Protein AF-A0A3N4ILR1-F1 (afdb_monomer)

Nearest PDB structures (foldseek):
  2ovr-assembly1_B  TM=8.176E-01  e=2.098E+00  Homo sapiens
  2ovp-assembly1_B  TM=7.946E-01  e=2.490E+00  Homo sapiens
  1fs2-assembly1_C  TM=5.961E-01  e=1.119E+00  Homo sapiens
  2ovq-assembly1_B  TM=4.621E-01  e=3.313E+00  Homo sapiens

Foldseek 3Di:
DDDDDDDDDDDDPPPPDPDCLLVDDLVVVLVVLLADALLVLQVVLVVDVSSQVSCLVVVVSNCNHHQFDPVPPVPPSHTRDPVRGLDDDDPVSVVVCCVPPCVVPPPLDDSVCVSPVPDDDDPVCVVVSNVVVVVVVPDPVVVPDDDDDD

Organism: NCBI:txid1160509

InterPro domains:
  IPR001810 F-box domain [PS50181] (18-65)
  IPR036047 F-box-like domain superfamily [SSF81383] (8-53)

Sequence (150 aa):
MDQQTTGTSTMPPQQLSRPHFLALPVEIRLEVYGHCSAFTLLQLSNTCRQTRTDLDEHRSVYQKSFGYDNQISIKTGRVLQLNDVMRLDTSVEYHLFMRMYTNGRILCCGFCHNIFTGGNRTSFWRQNLCRLCKLSMDNPSWKRRGTVGR

Solvent-accessible surface area (backbone atoms only — not comparable to full-atom values): 9604 Å² total; per-residue (Å²): 140,83,86,80,83,80,81,82,80,80,74,77,84,76,78,74,73,72,76,62,69,83,74,48,58,67,69,62,50,50,54,58,52,49,75,33,38,26,55,55,50,43,52,44,39,72,75,30,69,66,54,33,50,54,44,56,77,40,49,72,40,51,68,70,13,54,28,40,39,74,84,68,47,77,77,66,83,63,66,84,48,76,87,31,44,55,44,69,92,44,72,65,52,46,52,48,48,45,62,73,74,35,74,80,53,79,72,82,71,68,64,69,55,66,56,68,63,81,63,92,88,67,78,66,60,65,57,52,56,55,46,50,49,51,57,54,72,74,48,79,77,78,80,78,76,87,80,83,80,130

Structure (mmCIF, N/CA/C/O backbone):
data_AF-A0A3N4ILR1-F1
#
_entry.id   AF-A0A3N4ILR1-F1
#
loop_
_atom_site.group_PDB
_atom_site.id
_atom_site.type_symbol
_atom_site.label_atom_id
_atom_site.label_alt_id
_atom_site.label_comp_id
_atom_site.label_asym_id
_atom_site.label_entity_id
_atom_site.label_seq_id
_atom_site.pdbx_PDB_ins_code
_atom_site.Cartn_x
_atom_site.Cartn_y
_atom_site.Cartn_z
_atom_site.occupancy
_atom_site.B_iso_or_equiv
_atom_site.auth_seq_id
_atom_site.auth_comp_id
_atom_site.auth_asym_id
_atom_site.auth_atom_id
_atom_site.pdbx_PDB_model_num
ATOM 1 N N . MET A 1 1 ? -49.948 32.811 -27.341 1.00 50.50 1 MET A N 1
ATOM 2 C CA . MET A 1 1 ? -48.732 33.258 -26.617 1.00 50.50 1 MET A CA 1
ATOM 3 C C . MET A 1 1 ? -48.762 32.475 -25.328 1.00 50.50 1 MET A C 1
ATOM 5 O O . MET A 1 1 ? -49.329 32.929 -24.345 1.00 50.50 1 MET A O 1
ATOM 9 N N . ASP A 1 2 ? -48.262 31.251 -25.393 1.00 47.84 2 ASP A N 1
ATOM 10 C CA . ASP A 1 2 ? -48.477 30.242 -24.366 1.00 47.84 2 ASP A CA 1
ATOM 11 C C . ASP A 1 2 ? -47.137 29.992 -23.688 1.00 47.84 2 ASP A C 1
ATOM 13 O O . ASP A 1 2 ? -46.163 29.592 -24.324 1.00 47.84 2 ASP A O 1
ATOM 17 N N . GLN A 1 3 ? -47.071 30.348 -22.407 1.00 57.88 3 GLN A N 1
ATOM 18 C CA . GLN A 1 3 ? -45.881 30.214 -21.579 1.00 57.88 3 GLN A CA 1
ATOM 19 C C . GLN A 1 3 ? -45.879 28.824 -20.946 1.00 57.88 3 GLN A C 1
ATOM 21 O O . GLN A 1 3 ? -46.786 28.472 -20.194 1.00 57.88 3 GLN A O 1
ATOM 26 N N . GLN A 1 4 ? -44.850 28.039 -21.257 1.00 54.16 4 GLN A N 1
ATOM 27 C CA . GLN A 1 4 ? -44.632 26.709 -20.703 1.00 54.16 4 GLN A CA 1
ATOM 28 C C . GLN A 1 4 ? -43.656 26.810 -19.525 1.00 54.16 4 GLN A C 1
ATOM 30 O O . GLN A 1 4 ? -42.485 27.149 -19.686 1.00 54.16 4 GLN A O 1
ATOM 35 N N . THR A 1 5 ? -44.164 26.542 -18.325 1.00 60.44 5 THR A N 1
ATOM 36 C CA . THR A 1 5 ? -43.428 26.504 -17.060 1.00 60.44 5 THR A CA 1
ATOM 37 C C . THR A 1 5 ? -42.660 25.187 -16.937 1.00 60.44 5 THR A C 1
ATOM 39 O O . THR A 1 5 ? -43.232 24.126 -16.698 1.00 60.44 5 THR A O 1
ATOM 42 N N . THR A 1 6 ? -41.338 25.246 -17.085 1.00 66.75 6 THR A N 1
ATOM 43 C CA . THR A 1 6 ? -40.425 24.136 -16.786 1.00 66.75 6 THR A CA 1
ATOM 44 C C . THR A 1 6 ? -40.237 24.011 -15.274 1.00 66.75 6 THR A C 1
ATOM 46 O O . THR A 1 6 ? -39.554 24.828 -14.656 1.00 66.75 6 THR A O 1
ATOM 49 N N . GLY A 1 7 ? -40.862 22.999 -14.670 1.00 64.12 7 GLY A N 1
ATOM 50 C CA . GLY A 1 7 ? -40.700 22.660 -13.258 1.00 64.12 7 GLY A CA 1
ATOM 51 C C . GLY A 1 7 ? -39.353 21.991 -12.989 1.00 64.12 7 GLY A C 1
ATOM 52 O O . GLY A 1 7 ? -39.156 20.818 -13.300 1.00 64.12 7 GLY A O 1
ATOM 53 N N . THR A 1 8 ? -38.426 22.733 -12.391 1.00 67.00 8 THR A N 1
ATOM 54 C CA . THR A 1 8 ? -37.144 22.222 -11.897 1.00 67.00 8 THR A CA 1
ATOM 55 C C . THR A 1 8 ? -37.395 21.384 -10.640 1.00 67.00 8 THR A C 1
ATOM 57 O O . THR A 1 8 ? -37.617 21.917 -9.555 1.00 67.00 8 THR A O 1
ATOM 60 N N . SER A 1 9 ? -37.418 20.059 -10.790 1.00 74.12 9 SER A N 1
ATOM 61 C CA . SER A 1 9 ? -37.555 19.119 -9.673 1.00 74.12 9 SER A CA 1
ATOM 62 C C . SER A 1 9 ? -36.236 19.037 -8.896 1.00 74.12 9 SER A C 1
ATOM 64 O O . SER A 1 9 ? -35.271 18.408 -9.327 1.00 74.12 9 SER A O 1
ATOM 66 N N . THR A 1 10 ? -36.186 19.720 -7.754 1.00 77.25 10 THR A N 1
ATOM 67 C CA . THR A 1 10 ? -35.085 19.666 -6.787 1.00 77.25 10 THR A CA 1
ATOM 68 C C . THR A 1 10 ? -35.143 18.336 -6.037 1.00 77.25 10 THR A C 1
ATOM 70 O O . THR A 1 10 ? -35.927 18.182 -5.101 1.00 77.25 10 THR A O 1
ATOM 73 N N . MET A 1 11 ? -34.327 17.356 -6.437 1.00 78.56 11 MET A N 1
ATOM 74 C CA . MET A 1 11 ? -34.153 16.143 -5.635 1.00 78.56 11 MET A CA 1
ATOM 75 C C . MET A 1 11 ? -33.417 16.467 -4.324 1.00 78.56 11 MET A C 1
ATOM 77 O O . MET A 1 11 ? -32.422 17.199 -4.349 1.00 78.56 11 MET A O 1
ATOM 81 N N . PRO A 1 12 ? -33.863 15.916 -3.180 1.00 76.81 12 PRO A N 1
ATOM 82 C CA . PRO A 1 12 ? -33.158 16.067 -1.917 1.00 76.81 12 PRO A CA 1
ATOM 83 C C . PRO A 1 12 ? -31.778 15.393 -2.001 1.00 76.81 12 PRO A C 1
ATOM 85 O O . PRO A 1 12 ? -31.646 14.345 -2.641 1.00 76.81 12 PRO A O 1
ATOM 88 N N . PRO A 1 13 ? -30.743 15.963 -1.358 1.00 74.88 13 PRO A N 1
ATOM 89 C CA . PRO A 1 13 ? -29.408 15.383 -1.341 1.00 74.88 13 PRO A CA 1
ATOM 90 C C . PRO A 1 13 ? -29.475 13.999 -0.694 1.00 74.88 13 PRO A C 1
ATOM 92 O O . PRO A 1 13 ? -29.686 13.868 0.512 1.00 74.88 13 PRO A O 1
ATOM 95 N N . GLN A 1 14 ? -29.323 12.954 -1.508 1.00 72.44 14 GLN A N 1
ATOM 96 C CA . GLN A 1 14 ? -29.232 11.591 -1.009 1.00 72.44 14 GLN A CA 1
ATOM 97 C C . GLN A 1 14 ? -27.986 11.495 -0.131 1.00 72.44 14 GLN A C 1
ATOM 99 O O . GLN A 1 14 ? -26.857 11.665 -0.596 1.00 72.44 14 GLN A O 1
ATOM 104 N N . GLN A 1 15 ? -28.202 11.264 1.163 1.00 70.75 15 GLN A N 1
ATOM 105 C CA . GLN A 1 15 ? -27.138 10.972 2.107 1.00 70.75 15 GLN A CA 1
ATOM 106 C C . GLN A 1 15 ? -26.532 9.628 1.712 1.00 70.75 15 GLN A C 1
ATOM 108 O O . GLN A 1 15 ? -27.045 8.573 2.076 1.00 70.75 15 GLN A O 1
ATOM 113 N N . LEU A 1 16 ? -25.460 9.677 0.921 1.00 65.38 16 LEU A N 1
ATOM 114 C CA . LEU A 1 16 ? -24.639 8.518 0.600 1.00 65.38 16 LEU A CA 1
ATOM 115 C C . LEU A 1 16 ? -24.174 7.909 1.922 1.00 65.38 16 LEU A C 1
ATOM 117 O O . LEU A 1 16 ? -23.326 8.477 2.619 1.00 65.38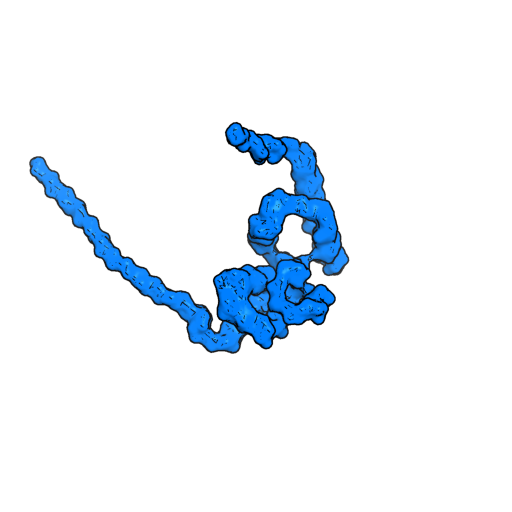 16 LEU A O 1
ATOM 121 N N . SER A 1 17 ? -24.798 6.788 2.289 1.00 75.81 17 SER A N 1
ATOM 122 C CA . SER A 1 17 ? -24.457 5.999 3.463 1.00 75.81 17 SER A CA 1
ATOM 123 C C . SER A 1 17 ? -22.949 5.802 3.456 1.00 75.81 17 SER A C 1
ATOM 125 O O . SER A 1 17 ? -22.384 5.316 2.474 1.00 75.81 17 SER A O 1
ATOM 127 N N . ARG A 1 18 ? -22.281 6.288 4.509 1.00 67.19 18 ARG A N 1
ATOM 128 C CA . ARG A 1 18 ? -20.820 6.265 4.584 1.00 67.19 18 ARG A CA 1
ATOM 129 C C . ARG A 1 18 ? -20.317 4.847 4.301 1.00 67.19 18 ARG A C 1
ATOM 131 O O . ARG A 1 18 ? -20.956 3.884 4.725 1.00 67.19 18 ARG A O 1
ATOM 138 N N . PRO A 1 19 ? -19.193 4.718 3.585 1.00 67.94 19 PRO A N 1
ATOM 139 C CA . PRO A 1 19 ? -18.737 3.442 3.064 1.00 67.94 19 PRO A CA 1
ATOM 140 C C . PRO A 1 19 ? -18.573 2.420 4.191 1.00 67.94 19 PRO A C 1
ATOM 142 O O . PRO A 1 19 ? -17.782 2.596 5.117 1.00 67.94 19 PRO A O 1
ATOM 145 N N . HIS A 1 20 ? -19.336 1.338 4.067 1.00 85.31 20 HIS A N 1
ATOM 146 C CA . HIS A 1 20 ? -19.496 0.263 5.046 1.00 85.31 20 HIS A CA 1
ATOM 147 C C . HIS A 1 20 ? -18.231 -0.597 5.231 1.00 85.31 20 HIS A C 1
ATOM 149 O O . HIS A 1 20 ? -18.194 -1.474 6.086 1.00 85.31 20 HIS A O 1
ATOM 155 N N . PHE A 1 21 ? -17.180 -0.354 4.440 1.00 91.31 21 PHE A N 1
ATOM 156 C CA . PHE A 1 21 ? -15.966 -1.170 4.446 1.00 91.31 21 PHE A CA 1
ATOM 157 C C . PHE A 1 21 ? -15.228 -1.119 5.790 1.00 91.31 21 PHE A C 1
ATOM 159 O O . PHE A 1 21 ? -14.814 -2.149 6.308 1.00 91.31 21 PHE A O 1
ATOM 166 N N . LEU A 1 22 ? -15.118 0.065 6.401 1.00 91.81 22 LEU A N 1
ATOM 167 C CA . LEU A 1 22 ? -14.477 0.206 7.715 1.00 91.81 22 LEU A CA 1
ATOM 168 C C . LEU A 1 22 ? -15.363 -0.290 8.869 1.00 91.81 22 LEU A C 1
ATOM 170 O O . LEU A 1 22 ? -14.866 -0.460 9.977 1.00 91.81 22 LEU A O 1
ATOM 174 N N . ALA A 1 23 ? -16.653 -0.534 8.616 1.00 93.69 23 ALA A N 1
ATOM 175 C CA . ALA A 1 23 ? -17.565 -1.149 9.578 1.00 93.69 23 ALA A CA 1
ATOM 176 C C . ALA A 1 23 ? -17.502 -2.687 9.549 1.00 93.69 23 ALA A C 1
ATOM 178 O O . ALA A 1 23 ? -18.097 -3.337 10.405 1.00 93.69 23 ALA A O 1
ATOM 179 N N . LEU A 1 24 ? -16.787 -3.276 8.581 1.00 95.50 24 LEU A N 1
ATOM 180 C CA . LEU A 1 24 ? -16.550 -4.715 8.553 1.00 95.50 24 LEU A CA 1
ATOM 181 C C . LEU A 1 24 ? -15.642 -5.134 9.721 1.00 95.50 24 LEU A C 1
ATOM 183 O O . LEU A 1 24 ? -14.739 -4.367 10.082 1.00 95.50 24 LEU A O 1
ATOM 187 N N . PRO A 1 25 ? -15.831 -6.350 10.268 1.00 96.62 25 PRO A N 1
ATOM 188 C CA . PRO A 1 25 ? -14.893 -6.956 11.209 1.00 96.62 25 PRO A CA 1
ATOM 189 C C . PRO A 1 25 ? -13.463 -6.960 10.665 1.00 96.62 25 PRO A C 1
ATOM 191 O O . PRO A 1 25 ? -13.247 -7.048 9.451 1.00 96.62 25 PRO A O 1
ATOM 194 N N . VAL A 1 26 ? -12.485 -6.848 11.565 1.00 97.56 26 VAL A N 1
ATOM 195 C CA . VAL A 1 26 ? -11.072 -6.694 11.195 1.00 97.56 26 VAL A CA 1
ATOM 196 C C . VAL A 1 26 ? -10.577 -7.877 10.366 1.00 97.56 26 VAL A C 1
ATOM 198 O O . VAL A 1 26 ? -9.871 -7.668 9.388 1.00 97.56 26 VAL A O 1
ATOM 201 N N . GLU A 1 27 ? -11.033 -9.093 10.656 1.00 97.94 27 GLU A N 1
ATOM 202 C CA . GLU A 1 27 ? -10.653 -10.325 9.962 1.00 97.94 27 GLU A CA 1
ATOM 203 C C . GLU A 1 27 ? -10.977 -10.244 8.466 1.00 97.94 27 GLU A C 1
ATOM 205 O O . GLU A 1 27 ? -10.139 -10.555 7.622 1.00 97.94 27 GLU A O 1
ATOM 210 N N . ILE A 1 28 ? -12.168 -9.738 8.131 1.00 97.94 28 ILE A N 1
ATOM 211 C CA . ILE A 1 28 ? -12.601 -9.563 6.740 1.00 97.94 28 ILE A CA 1
ATOM 212 C C . ILE A 1 28 ? -11.784 -8.465 6.055 1.00 97.94 28 ILE A C 1
ATOM 214 O O . ILE A 1 28 ? -11.431 -8.595 4.883 1.00 97.94 28 ILE A O 1
ATOM 218 N N . ARG A 1 29 ? -11.443 -7.387 6.776 1.00 97.62 29 ARG A N 1
ATOM 219 C CA . ARG A 1 29 ? -10.579 -6.331 6.225 1.00 97.62 29 ARG A CA 1
ATOM 220 C C . ARG A 1 29 ? -9.175 -6.858 5.929 1.00 97.62 29 ARG A C 1
ATOM 222 O O . ARG A 1 29 ? -8.645 -6.571 4.858 1.00 97.62 29 ARG A O 1
ATOM 229 N N . LEU A 1 30 ? -8.597 -7.641 6.840 1.00 97.88 30 LEU A N 1
ATOM 230 C CA . LEU A 1 30 ? -7.271 -8.241 6.675 1.00 97.88 30 LEU A CA 1
ATOM 231 C C . LEU A 1 30 ? -7.230 -9.232 5.506 1.00 97.88 30 LEU A C 1
ATOM 233 O O . LEU A 1 30 ? -6.249 -9.228 4.765 1.00 97.88 30 LEU A O 1
ATOM 237 N N . GLU A 1 31 ? -8.293 -10.013 5.291 1.00 98.00 31 GLU A N 1
ATOM 238 C CA . GLU A 1 31 ? -8.404 -10.905 4.127 1.00 98.00 31 GLU A CA 1
ATOM 239 C C . GLU A 1 31 ? -8.370 -10.107 2.813 1.00 98.00 31 GLU A C 1
ATOM 241 O O . GLU A 1 31 ? -7.588 -10.404 1.910 1.00 98.00 31 GLU A O 1
ATOM 246 N N . VAL A 1 32 ? -9.133 -9.009 2.728 1.00 97.88 32 VAL A N 1
ATOM 247 C CA . VAL A 1 32 ? -9.111 -8.111 1.558 1.00 97.88 32 VAL A CA 1
ATOM 248 C C . VAL A 1 32 ? -7.728 -7.484 1.355 1.00 97.88 32 VAL A C 1
ATOM 250 O O . VAL A 1 32 ? -7.240 -7.403 0.224 1.00 97.88 32 VAL A O 1
ATOM 253 N N . TYR A 1 33 ? -7.063 -7.066 2.434 1.00 97.81 33 TYR A N 1
ATOM 254 C CA . TYR A 1 33 ? -5.693 -6.555 2.367 1.00 97.81 33 TYR A CA 1
ATOM 255 C C . TYR A 1 33 ? -4.697 -7.624 1.890 1.00 97.81 33 TYR A C 1
ATOM 257 O O . TYR A 1 33 ? -3.756 -7.284 1.174 1.00 97.81 33 TYR A O 1
ATOM 265 N N . GLY A 1 34 ? -4.920 -8.902 2.211 1.00 97.62 34 GLY A N 1
ATOM 266 C CA . GLY A 1 34 ? -4.106 -10.027 1.740 1.00 97.62 34 GLY A CA 1
ATOM 267 C C . GLY A 1 34 ? -4.109 -10.208 0.218 1.00 97.62 34 GLY A C 1
ATOM 268 O O . GLY A 1 34 ? -3.153 -10.748 -0.338 1.00 97.62 34 GLY A O 1
ATOM 269 N N . HIS A 1 35 ? -5.135 -9.699 -0.468 1.00 97.69 35 HIS A N 1
ATOM 270 C CA . HIS A 1 35 ? -5.229 -9.704 -1.931 1.00 97.69 35 HIS A CA 1
ATOM 271 C C . HIS A 1 35 ? -4.647 -8.453 -2.601 1.00 97.69 35 HIS A C 1
ATOM 273 O O . HIS A 1 35 ? -4.622 -8.365 -3.829 1.00 97.69 35 HIS A O 1
ATOM 279 N N . CYS A 1 36 ? -4.185 -7.475 -1.823 1.00 97.62 36 CYS A N 1
ATOM 280 C CA . CYS A 1 36 ? -3.620 -6.237 -2.343 1.00 97.62 36 CYS A CA 1
ATOM 281 C C . CYS A 1 36 ? -2.093 -6.335 -2.485 1.00 97.62 36 CYS A C 1
ATOM 283 O O . CYS A 1 36 ? -1.418 -7.022 -1.720 1.00 97.62 36 CYS A O 1
ATOM 285 N N . SER A 1 37 ? -1.521 -5.604 -3.445 1.00 97.44 37 SER A N 1
ATOM 286 C CA . SER A 1 37 ? -0.067 -5.431 -3.546 1.00 97.44 37 SER A CA 1
ATOM 287 C C . SER A 1 37 ? 0.467 -4.575 -2.392 1.00 97.44 37 SER A C 1
ATOM 289 O O . SER A 1 37 ? -0.256 -3.748 -1.824 1.00 97.44 37 SER A O 1
ATOM 291 N N . ALA A 1 38 ? 1.764 -4.689 -2.095 1.00 97.06 38 ALA A N 1
ATOM 292 C CA . ALA A 1 38 ? 2.432 -3.835 -1.113 1.00 97.06 38 ALA A CA 1
ATOM 293 C C . ALA A 1 38 ? 2.259 -2.345 -1.454 1.00 97.06 38 ALA A C 1
ATOM 295 O O . ALA A 1 38 ? 2.033 -1.510 -0.581 1.00 97.06 38 ALA A O 1
ATOM 296 N N . PHE A 1 39 ? 2.303 -2.000 -2.744 1.00 96.94 39 PHE A N 1
ATOM 297 C CA . PHE A 1 39 ? 2.089 -0.629 -3.192 1.00 96.94 39 PHE A CA 1
ATOM 298 C C . PHE A 1 39 ? 0.669 -0.133 -2.908 1.00 96.94 39 PHE A C 1
ATOM 300 O O . PHE A 1 39 ? 0.489 0.982 -2.414 1.00 96.94 39 PHE A O 1
ATOM 307 N N . THR A 1 40 ? -0.339 -0.962 -3.178 1.00 97.19 40 THR A N 1
ATOM 308 C CA . THR A 1 40 ? -1.738 -0.628 -2.894 1.00 97.19 40 THR A CA 1
ATOM 309 C C . THR A 1 40 ? -1.964 -0.467 -1.391 1.00 97.19 40 THR A C 1
ATOM 311 O O . THR A 1 40 ? -2.558 0.524 -0.964 1.00 97.19 40 THR A O 1
ATOM 314 N N . LEU A 1 41 ? -1.418 -1.368 -0.571 1.00 97.38 41 LEU A N 1
ATOM 315 C CA . LEU A 1 41 ? -1.486 -1.263 0.890 1.00 97.38 41 LEU A CA 1
ATOM 316 C C . LEU A 1 41 ? -0.809 0.012 1.412 1.00 97.38 41 LEU A C 1
ATOM 318 O O . LEU A 1 41 ? -1.330 0.654 2.325 1.00 97.38 41 LEU A O 1
ATOM 322 N N . LEU A 1 42 ? 0.296 0.434 0.792 1.00 96.50 42 LEU A N 1
ATOM 323 C CA . LEU A 1 42 ? 0.947 1.707 1.100 1.00 96.50 42 LEU A CA 1
ATOM 324 C C . LEU A 1 42 ? 0.052 2.910 0.761 1.00 96.50 42 LEU A C 1
ATOM 326 O O . LEU A 1 42 ? 0.013 3.880 1.518 1.00 96.50 42 LEU A O 1
ATOM 330 N N . GLN A 1 43 ? -0.681 2.882 -0.355 1.00 95.94 43 GLN A N 1
ATOM 331 C CA . GLN A 1 43 ? -1.651 3.944 -0.655 1.00 95.94 43 GLN A CA 1
ATOM 332 C C . GLN A 1 43 ? -2.777 3.969 0.382 1.00 95.94 43 GLN A C 1
ATOM 334 O O . GLN A 1 43 ? -3.091 5.022 0.941 1.00 95.94 43 GLN A O 1
ATOM 339 N N . LEU A 1 44 ? -3.353 2.806 0.696 1.00 95.81 44 LEU A N 1
ATOM 340 C CA . LEU A 1 44 ? -4.447 2.698 1.659 1.00 95.81 44 LEU A CA 1
ATOM 341 C C . LEU A 1 44 ? -4.030 3.183 3.057 1.00 95.81 44 LEU A C 1
ATOM 343 O O . LEU A 1 44 ? -4.755 3.971 3.668 1.00 95.81 44 LEU A O 1
ATOM 347 N N . SER A 1 45 ? -2.829 2.830 3.526 1.00 96.62 45 SER A N 1
ATOM 348 C CA . SER A 1 45 ? -2.304 3.275 4.829 1.00 96.62 45 SER A CA 1
ATOM 349 C C . SER A 1 45 ? -2.034 4.787 4.900 1.00 96.62 45 SER A C 1
ATOM 351 O O . SER A 1 45 ? -2.019 5.380 5.987 1.00 96.62 45 SER A O 1
ATOM 353 N N . ASN A 1 46 ? -1.832 5.439 3.752 1.00 94.75 46 ASN A N 1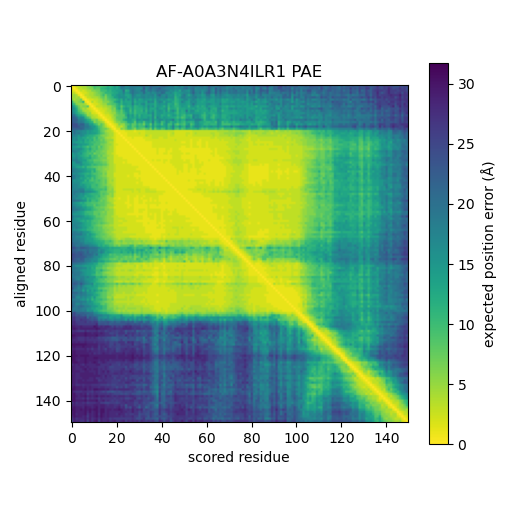
ATOM 354 C CA . ASN A 1 46 ? -1.692 6.891 3.657 1.00 94.75 46 ASN A CA 1
ATOM 355 C C . ASN A 1 46 ? -3.039 7.621 3.633 1.00 94.75 46 ASN A C 1
ATOM 357 O O . ASN A 1 46 ? -3.113 8.757 4.096 1.00 94.75 46 ASN A O 1
ATOM 361 N N . THR A 1 47 ? -4.101 6.975 3.150 1.00 94.38 47 THR A N 1
ATOM 362 C CA . THR A 1 47 ? -5.439 7.586 3.062 1.00 94.38 47 THR A CA 1
ATOM 363 C C . THR A 1 47 ? -6.290 7.373 4.314 1.00 94.38 47 THR A C 1
ATOM 365 O O . THR A 1 47 ? -7.082 8.248 4.664 1.00 94.38 47 THR A O 1
ATOM 368 N N . CYS A 1 48 ? -6.125 6.248 5.020 1.00 94.38 48 CYS A N 1
ATOM 369 C CA . CYS A 1 48 ? -6.969 5.879 6.154 1.00 94.38 48 CYS A CA 1
ATOM 370 C C . CYS A 1 48 ? -6.153 5.507 7.401 1.00 94.38 48 CYS A C 1
ATOM 372 O O . CYS A 1 48 ? -5.315 4.605 7.375 1.00 94.38 48 CYS A O 1
ATOM 374 N N . ARG A 1 49 ? -6.452 6.163 8.534 1.00 95.56 49 ARG A N 1
ATOM 375 C CA . ARG A 1 49 ? -5.827 5.848 9.832 1.00 95.56 49 ARG A CA 1
ATOM 376 C C . ARG A 1 49 ? -6.188 4.447 10.326 1.00 95.56 49 ARG A C 1
ATOM 378 O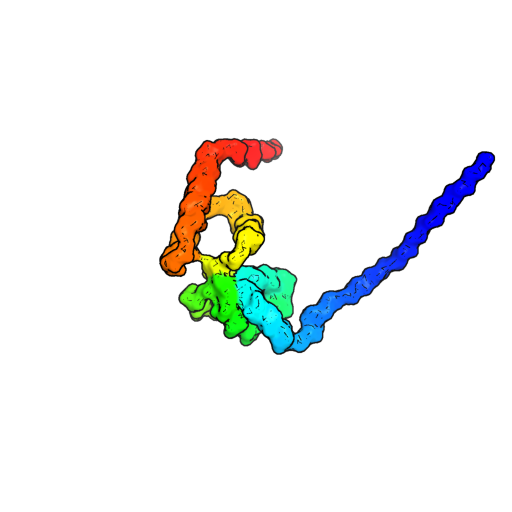 O . ARG A 1 49 ? -5.304 3.771 10.826 1.00 95.56 49 ARG A O 1
ATOM 385 N N . GLN A 1 50 ? -7.436 4.006 10.139 1.00 96.38 50 GLN A N 1
ATOM 386 C CA . GLN A 1 50 ? -7.863 2.665 10.551 1.00 96.38 50 GLN A CA 1
ATOM 387 C C . GLN A 1 50 ? -7.068 1.589 9.808 1.00 96.38 50 GLN A C 1
ATOM 389 O O . GLN A 1 50 ? -6.491 0.719 10.442 1.00 96.38 50 GLN A O 1
ATOM 394 N N . THR A 1 51 ? -6.951 1.696 8.480 1.00 96.25 51 THR A N 1
ATOM 395 C CA . THR A 1 51 ? -6.128 0.768 7.691 1.00 96.25 51 THR A CA 1
ATOM 396 C C . THR A 1 51 ? -4.665 0.795 8.121 1.00 96.25 51 THR A C 1
ATOM 398 O O . THR A 1 51 ? -4.022 -0.247 8.172 1.00 96.25 51 THR A O 1
ATOM 401 N N . ARG A 1 52 ? -4.127 1.972 8.464 1.00 96.88 52 ARG A N 1
ATOM 402 C CA . ARG A 1 52 ? -2.766 2.076 8.998 1.00 96.88 52 ARG A CA 1
ATOM 403 C C . ARG A 1 52 ? -2.600 1.296 10.304 1.00 96.88 52 ARG A C 1
ATOM 405 O O . ARG A 1 52 ? -1.616 0.578 10.424 1.00 96.88 52 ARG A O 1
ATOM 412 N N . THR A 1 53 ? -3.534 1.442 11.243 1.00 97.06 53 THR A N 1
ATOM 413 C CA . THR A 1 53 ? -3.535 0.699 12.511 1.00 97.06 53 THR A CA 1
ATOM 414 C C . THR A 1 53 ? -3.667 -0.801 12.266 1.00 97.06 53 THR A C 1
ATOM 416 O O . THR A 1 53 ? -2.825 -1.555 12.739 1.00 97.06 53 THR A O 1
ATOM 419 N N . ASP A 1 54 ? -4.636 -1.217 11.443 1.00 97.25 54 ASP A N 1
ATOM 420 C CA . ASP A 1 54 ? -4.850 -2.627 11.099 1.00 97.25 54 ASP A CA 1
ATOM 421 C C . ASP A 1 54 ? -3.559 -3.266 10.540 1.00 97.25 54 ASP A C 1
ATOM 423 O O . ASP A 1 54 ? -3.182 -4.364 10.949 1.00 97.25 54 ASP A O 1
ATOM 427 N N . LEU A 1 55 ? -2.860 -2.572 9.629 1.00 96.56 55 LEU A N 1
ATOM 428 C CA . LEU A 1 55 ? -1.612 -3.054 9.028 1.00 96.56 55 LEU A CA 1
ATOM 429 C C . LEU A 1 55 ? -0.439 -3.060 10.015 1.00 96.56 55 LEU A C 1
ATOM 431 O O . LEU A 1 55 ? 0.378 -3.976 9.958 1.00 96.56 55 LEU A O 1
ATOM 435 N N . ASP A 1 56 ? -0.331 -2.066 10.898 1.00 95.75 56 ASP A N 1
ATOM 436 C CA . ASP A 1 56 ? 0.741 -2.030 11.902 1.00 95.75 56 ASP A CA 1
ATOM 437 C C . ASP A 1 56 ? 0.611 -3.174 12.916 1.00 95.75 56 ASP A C 1
ATOM 439 O O . ASP A 1 56 ? 1.615 -3.799 13.264 1.00 95.75 56 ASP A O 1
ATOM 443 N N . GLU A 1 57 ? -0.623 -3.491 13.318 1.00 96.62 57 GLU A N 1
ATOM 444 C CA . GLU A 1 57 ? -0.944 -4.616 14.203 1.00 96.62 57 GLU A CA 1
ATOM 445 C C . GLU A 1 57 ? -0.765 -5.977 13.502 1.00 96.62 57 GLU A C 1
ATOM 447 O O . GLU A 1 57 ? -0.315 -6.940 14.123 1.00 96.62 57 GLU A O 1
ATOM 452 N N . HIS A 1 58 ? -1.040 -6.059 12.193 1.00 96.69 58 HIS A N 1
ATOM 453 C CA . HIS A 1 58 ? -1.040 -7.312 11.423 1.00 96.69 58 HIS A CA 1
ATOM 454 C C . HIS A 1 58 ? -0.005 -7.311 10.293 1.00 96.69 58 HIS A C 1
ATOM 456 O O . HIS A 1 58 ? -0.314 -7.524 9.116 1.00 96.69 58 HIS A O 1
ATOM 462 N N . ARG A 1 59 ? 1.270 -7.127 10.651 1.00 95.31 59 ARG A N 1
ATOM 463 C CA . ARG A 1 59 ? 2.371 -7.005 9.673 1.00 95.31 59 ARG A CA 1
ATOM 464 C C . ARG A 1 59 ? 2.520 -8.190 8.726 1.00 95.31 59 ARG A C 1
ATOM 466 O O . ARG A 1 59 ? 2.953 -8.024 7.587 1.00 95.31 59 ARG A O 1
ATOM 473 N N . SER A 1 60 ? 2.130 -9.379 9.176 1.00 95.56 60 SER A N 1
ATOM 474 C CA . SER A 1 60 ? 2.179 -10.611 8.385 1.00 95.56 60 SER A CA 1
ATOM 475 C C . SER A 1 60 ? 1.365 -10.531 7.088 1.00 95.56 60 SER A C 1
ATOM 477 O O . SER A 1 60 ? 1.683 -11.250 6.140 1.00 95.56 60 SER A O 1
ATOM 479 N N . VAL A 1 61 ? 0.357 -9.651 7.024 1.00 96.88 61 VAL A N 1
ATOM 480 C CA . VAL A 1 61 ? -0.479 -9.436 5.836 1.00 96.88 61 VAL A CA 1
ATOM 481 C C . VAL A 1 61 ? 0.334 -8.796 4.716 1.00 96.88 61 VAL A C 1
ATOM 483 O O . VAL A 1 61 ? 0.470 -9.374 3.639 1.00 96.88 61 VAL A O 1
ATOM 486 N N . TYR A 1 62 ? 0.949 -7.638 4.970 1.00 95.75 62 TYR A N 1
ATOM 487 C CA . TYR A 1 62 ? 1.718 -6.956 3.929 1.00 95.75 62 TYR A CA 1
ATOM 488 C C . TYR A 1 62 ? 3.088 -7.603 3.687 1.00 95.75 62 TYR A C 1
ATOM 490 O O . TYR A 1 62 ? 3.603 -7.515 2.576 1.00 95.75 62 TYR A O 1
ATOM 498 N N . GLN A 1 63 ? 3.654 -8.327 4.659 1.00 95.19 63 GLN A N 1
ATOM 499 C CA . GLN A 1 63 ? 4.903 -9.081 4.466 1.00 95.19 63 GLN A CA 1
ATOM 500 C C . GLN A 1 63 ? 4.797 -10.187 3.406 1.00 95.19 63 GLN A C 1
ATOM 502 O O . GLN A 1 63 ? 5.793 -10.557 2.783 1.00 95.19 63 GLN A O 1
ATOM 507 N N . LYS A 1 64 ? 3.587 -10.718 3.200 1.00 96.00 64 LYS A N 1
ATOM 508 C CA . LYS A 1 64 ? 3.284 -11.723 2.171 1.00 96.00 64 LYS A CA 1
ATOM 509 C C . LYS A 1 64 ? 2.769 -11.106 0.868 1.00 96.00 64 LYS A C 1
ATOM 511 O O . LYS A 1 64 ? 2.621 -11.823 -0.118 1.00 96.00 64 LYS A O 1
ATOM 516 N N . SER A 1 65 ? 2.484 -9.803 0.864 1.00 96.62 65 SER A N 1
ATOM 517 C CA . SER A 1 65 ? 1.919 -9.114 -0.294 1.00 96.62 65 SER A CA 1
ATOM 518 C C . SER A 1 65 ? 2.928 -8.986 -1.437 1.00 96.62 65 SER A C 1
ATOM 520 O O . SER A 1 65 ? 4.146 -8.925 -1.236 1.00 96.62 65 SER A O 1
ATOM 522 N N . PHE A 1 66 ? 2.420 -8.933 -2.668 1.00 96.31 66 PHE A N 1
ATOM 523 C CA . PHE A 1 66 ? 3.269 -8.796 -3.844 1.00 96.31 66 PHE A CA 1
ATOM 524 C C . PHE A 1 66 ? 4.051 -7.477 -3.812 1.00 96.31 66 PHE A C 1
ATOM 526 O O . PHE A 1 66 ? 3.483 -6.399 -3.634 1.00 96.31 66 PHE A O 1
ATOM 533 N N . GLY A 1 67 ? 5.361 -7.573 -4.039 1.00 94.06 67 GLY A N 1
ATOM 534 C CA . GLY A 1 67 ? 6.255 -6.425 -4.151 1.00 94.06 67 GLY A CA 1
ATOM 535 C C . GLY A 1 67 ? 6.807 -5.885 -2.838 1.00 94.06 67 GLY A C 1
ATOM 536 O O . GLY A 1 67 ? 7.549 -4.907 -2.890 1.00 94.06 67 GLY A O 1
ATOM 537 N N . TYR A 1 68 ? 6.517 -6.524 -1.705 1.00 94.81 68 TYR A N 1
ATOM 538 C CA . TYR A 1 68 ? 7.158 -6.216 -0.430 1.00 94.81 68 TYR A CA 1
ATOM 539 C C . TYR A 1 68 ? 8.580 -6.799 -0.338 1.00 94.81 68 TYR A C 1
ATOM 541 O O . TYR A 1 68 ? 8.813 -7.936 -0.760 1.00 94.81 68 TYR A O 1
ATOM 549 N N . ASP A 1 69 ? 9.520 -6.042 0.237 1.00 89.88 69 ASP A N 1
ATOM 550 C CA . ASP A 1 69 ? 10.883 -6.507 0.521 1.00 89.88 69 ASP A CA 1
ATOM 551 C C . ASP A 1 69 ? 11.129 -6.789 2.009 1.00 89.88 69 ASP A C 1
ATOM 553 O O . ASP A 1 69 ? 11.313 -5.891 2.837 1.00 89.88 69 ASP A O 1
ATOM 557 N N . ASN A 1 70 ? 11.228 -8.079 2.332 1.00 86.56 70 ASN A N 1
ATOM 558 C CA . ASN A 1 70 ? 11.545 -8.552 3.676 1.00 86.56 70 ASN A CA 1
ATOM 559 C C . ASN A 1 70 ? 12.958 -8.154 4.144 1.00 86.56 70 ASN A C 1
ATOM 561 O O . ASN A 1 70 ? 13.192 -8.087 5.349 1.00 86.56 70 ASN A O 1
ATOM 565 N N . GLN A 1 71 ? 13.915 -7.893 3.246 1.00 83.00 71 GLN A N 1
ATOM 566 C CA . GLN A 1 71 ? 15.307 -7.643 3.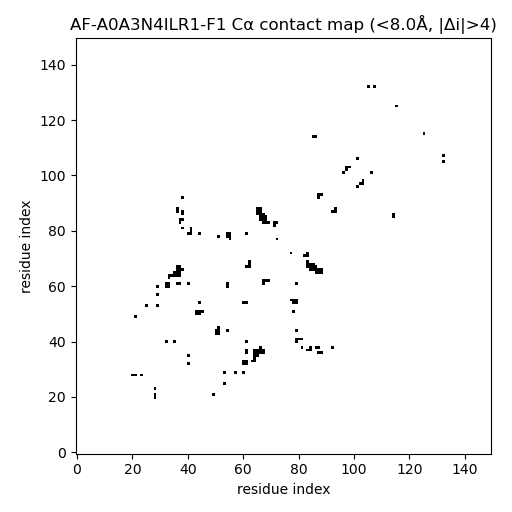645 1.00 83.00 71 GLN A CA 1
ATOM 567 C C . GLN A 1 71 ? 15.515 -6.243 4.233 1.00 83.00 71 GLN A C 1
ATOM 569 O O . GLN A 1 71 ? 16.309 -6.065 5.163 1.00 83.00 71 GLN A O 1
ATOM 574 N N . ILE A 1 72 ? 14.798 -5.247 3.711 1.00 78.50 72 ILE A N 1
ATOM 575 C CA . ILE A 1 72 ? 14.905 -3.853 4.160 1.00 78.50 72 ILE A CA 1
ATOM 576 C C . ILE A 1 72 ? 14.116 -3.639 5.458 1.00 78.50 72 ILE A C 1
ATOM 578 O O . ILE A 1 72 ? 14.582 -2.950 6.372 1.00 78.50 72 ILE A O 1
ATOM 582 N N . SER A 1 73 ? 12.946 -4.266 5.566 1.00 74.62 73 SER A N 1
ATOM 583 C CA . SER A 1 73 ? 11.946 -3.886 6.563 1.00 74.62 73 SER A CA 1
ATOM 584 C C . SER A 1 73 ? 12.218 -4.381 7.991 1.00 74.62 73 SER A C 1
ATOM 586 O O . SER A 1 73 ? 11.815 -3.732 8.957 1.00 74.62 73 SER A O 1
ATOM 588 N N . ILE A 1 74 ? 12.979 -5.473 8.165 1.00 75.44 74 ILE A N 1
ATOM 589 C CA . ILE A 1 74 ? 13.310 -6.048 9.492 1.00 75.44 74 ILE A CA 1
ATOM 590 C C . ILE A 1 74 ? 13.979 -5.017 10.421 1.00 75.44 74 ILE A C 1
ATOM 592 O O . ILE A 1 74 ? 13.904 -5.123 11.643 1.00 75.44 74 ILE A O 1
ATOM 596 N N . LYS A 1 75 ? 14.611 -3.987 9.854 1.00 75.12 75 LYS A N 1
ATOM 597 C CA . LYS A 1 75 ? 15.403 -3.016 10.612 1.00 75.12 75 LYS A CA 1
ATOM 598 C C . LYS A 1 75 ? 14.592 -1.868 11.198 1.00 75.12 75 LYS A C 1
ATOM 600 O O . LYS A 1 75 ? 15.050 -1.244 12.150 1.00 75.12 75 LYS A O 1
ATOM 605 N N . THR A 1 76 ? 13.445 -1.528 10.615 1.00 77.75 76 THR A N 1
ATOM 606 C CA . THR A 1 76 ? 12.781 -0.261 10.951 1.00 77.75 76 THR A CA 1
ATOM 607 C C . THR A 1 76 ? 11.722 -0.428 12.025 1.00 77.75 76 THR A C 1
ATOM 609 O O . THR A 1 76 ? 11.470 0.524 12.759 1.00 77.75 76 THR A O 1
ATOM 612 N N . GLY A 1 77 ? 11.100 -1.609 12.132 1.00 79.62 77 GLY A N 1
ATOM 613 C CA . GLY A 1 77 ? 9.977 -1.829 13.043 1.00 79.62 77 GLY A CA 1
ATOM 614 C C . GLY A 1 77 ? 8.822 -0.847 12.810 1.00 79.62 77 GLY A C 1
ATOM 615 O O . GLY A 1 77 ? 8.007 -0.652 13.710 1.00 79.62 77 GLY A O 1
ATOM 616 N N . ARG A 1 78 ? 8.775 -0.205 11.637 1.00 85.19 78 ARG A N 1
ATOM 617 C CA . ARG A 1 78 ? 7.793 0.812 11.261 1.00 85.19 78 ARG A CA 1
ATOM 618 C C . ARG A 1 78 ? 6.722 0.199 10.368 1.00 85.19 78 ARG A C 1
ATOM 620 O O . ARG A 1 78 ? 6.925 -0.842 9.750 1.00 85.19 78 ARG A O 1
ATOM 627 N N . VAL A 1 79 ? 5.607 0.914 10.282 1.00 88.31 79 VAL A N 1
ATOM 628 C CA . VAL A 1 79 ? 4.563 0.698 9.278 1.00 88.31 79 VAL A CA 1
ATOM 629 C C . VAL A 1 79 ? 5.171 0.734 7.875 1.00 88.31 79 VAL A C 1
ATOM 631 O O . VAL A 1 79 ? 6.093 1.514 7.636 1.00 88.31 79 VAL A O 1
ATOM 634 N N . LEU A 1 80 ? 4.605 -0.066 6.966 1.00 93.50 80 LEU A N 1
ATOM 635 C CA . LEU A 1 80 ? 4.906 -0.118 5.534 1.00 93.50 80 LEU A CA 1
ATOM 636 C C . LEU A 1 80 ? 5.236 1.267 4.945 1.00 93.50 80 LEU A C 1
ATOM 638 O O . LEU A 1 80 ? 4.387 2.162 4.910 1.00 93.50 80 LEU A O 1
ATOM 642 N N . GLN A 1 81 ? 6.474 1.435 4.484 1.00 92.81 81 GLN A N 1
ATOM 643 C CA . GLN A 1 81 ? 6.998 2.650 3.866 1.00 92.81 81 GLN A CA 1
ATOM 644 C C . GLN A 1 81 ? 7.230 2.453 2.368 1.00 92.81 81 GLN A C 1
ATOM 646 O O . GLN A 1 81 ? 7.258 1.342 1.849 1.00 92.81 81 GLN A O 1
ATOM 651 N N . LEU A 1 82 ? 7.473 3.559 1.660 1.00 92.12 82 LEU A N 1
ATOM 652 C CA . LEU A 1 82 ? 7.798 3.525 0.232 1.00 92.12 82 LEU A CA 1
ATOM 653 C C . LEU A 1 82 ? 9.045 2.682 -0.073 1.00 92.12 82 LEU A C 1
ATOM 655 O O . LEU A 1 82 ? 9.083 2.001 -1.089 1.00 92.12 82 LEU A O 1
ATOM 659 N N . ASN A 1 83 ? 10.037 2.698 0.823 1.00 88.38 83 ASN A N 1
ATOM 660 C CA . ASN A 1 83 ? 11.273 1.928 0.667 1.00 88.38 83 ASN A CA 1
ATOM 661 C C . ASN A 1 83 ? 11.065 0.412 0.803 1.00 88.38 83 ASN A C 1
ATOM 663 O O . ASN A 1 83 ? 11.936 -0.343 0.387 1.00 88.38 83 ASN A O 1
ATOM 667 N N . ASP A 1 84 ? 9.937 -0.023 1.369 1.00 90.69 84 ASP A N 1
ATOM 668 C CA . ASP A 1 84 ? 9.588 -1.439 1.487 1.00 90.69 84 ASP A CA 1
ATOM 669 C C . ASP A 1 84 ? 8.897 -1.975 0.214 1.00 90.69 84 ASP A C 1
ATOM 671 O O . ASP A 1 84 ? 8.691 -3.182 0.086 1.00 90.69 84 ASP A O 1
ATOM 675 N N . VAL A 1 85 ? 8.530 -1.097 -0.734 1.00 92.81 85 VAL A N 1
ATOM 676 C CA . VAL A 1 85 ? 7.898 -1.464 -2.010 1.00 92.81 85 VAL A CA 1
ATOM 677 C C . VAL A 1 85 ? 8.968 -1.601 -3.091 1.00 92.81 85 VAL A C 1
ATOM 679 O O . VAL A 1 85 ? 9.441 -0.618 -3.664 1.00 92.81 85 VAL A O 1
ATOM 682 N N . MET A 1 86 ? 9.330 -2.841 -3.402 1.00 89.62 86 MET A N 1
ATOM 683 C CA . MET A 1 86 ? 10.309 -3.170 -4.436 1.00 89.62 86 MET A CA 1
ATOM 684 C C . MET A 1 86 ? 9.694 -3.442 -5.803 1.00 89.62 86 MET A C 1
ATOM 686 O O . MET A 1 86 ? 10.364 -3.233 -6.808 1.00 89.62 86 MET A O 1
ATOM 690 N N . ARG A 1 87 ? 8.463 -3.959 -5.884 1.00 90.75 87 ARG A N 1
ATOM 691 C CA . ARG A 1 87 ? 7.854 -4.334 -7.174 1.00 90.75 87 ARG A CA 1
ATOM 692 C C . ARG A 1 87 ? 6.449 -3.764 -7.297 1.00 90.75 87 ARG A C 1
ATOM 694 O O . ARG A 1 87 ? 5.729 -3.664 -6.311 1.00 90.75 87 ARG A O 1
ATOM 701 N N . LEU A 1 88 ? 6.090 -3.411 -8.527 1.00 93.56 88 LEU A N 1
ATOM 702 C CA . LEU A 1 88 ? 4.758 -2.959 -8.923 1.00 93.56 88 LEU A CA 1
ATOM 703 C C . LEU A 1 88 ? 4.178 -4.012 -9.865 1.00 93.56 88 LEU A C 1
ATOM 705 O O . LEU A 1 88 ? 4.908 -4.537 -10.710 1.00 93.56 88 LEU A O 1
ATOM 709 N N . ASP A 1 89 ? 2.914 -4.363 -9.668 1.00 89.38 89 ASP A N 1
ATOM 710 C CA . ASP A 1 89 ? 2.282 -5.509 -10.329 1.00 89.38 89 ASP A CA 1
ATOM 711 C C . ASP A 1 89 ? 1.808 -5.149 -11.740 1.00 89.38 89 ASP A C 1
ATOM 713 O O . ASP A 1 89 ? 2.044 -5.863 -12.715 1.00 89.38 89 ASP A O 1
ATOM 717 N N . THR A 1 90 ? 1.203 -3.967 -11.872 1.00 92.00 90 THR A N 1
ATOM 718 C CA . THR A 1 90 ? 0.564 -3.526 -13.114 1.00 92.00 90 THR A CA 1
ATOM 719 C C . THR A 1 90 ? 1.183 -2.246 -13.670 1.00 92.00 90 THR A C 1
ATOM 721 O O . THR A 1 90 ? 1.781 -1.436 -12.958 1.00 92.00 90 THR A O 1
ATOM 724 N N . SER A 1 91 ? 0.993 -2.012 -14.972 1.00 91.31 91 SER A N 1
ATOM 725 C CA . SER A 1 91 ? 1.369 -0.742 -15.610 1.00 91.31 91 SER A CA 1
ATOM 726 C C . SER A 1 91 ? 0.650 0.454 -14.978 1.00 91.31 91 SER A C 1
ATOM 728 O O . SER A 1 91 ? 1.221 1.539 -14.885 1.00 91.31 91 SER A O 1
ATOM 730 N N . VAL A 1 92 ? -0.581 0.255 -14.496 1.00 93.94 92 VAL A N 1
ATOM 731 C CA . VAL A 1 92 ? -1.363 1.279 -13.794 1.00 93.94 92 VAL A CA 1
ATOM 732 C C . VAL A 1 92 ? -0.693 1.659 -12.477 1.00 93.94 92 VAL A C 1
ATOM 734 O O . VAL A 1 92 ? -0.493 2.848 -12.230 1.00 93.94 92 VAL A O 1
ATOM 737 N N . GLU A 1 93 ? -0.276 0.679 -11.668 1.00 93.56 93 GLU A N 1
ATOM 738 C CA . GLU A 1 93 ? 0.492 0.942 -10.443 1.00 93.56 93 GLU A CA 1
ATOM 739 C C . GLU A 1 93 ? 1.798 1.674 -10.743 1.00 93.56 93 GLU A C 1
ATOM 741 O O . GLU A 1 93 ? 2.125 2.645 -10.064 1.00 93.56 93 GLU A O 1
ATOM 746 N N . TYR A 1 94 ? 2.510 1.269 -11.798 1.00 89.88 94 TYR A N 1
ATOM 747 C CA . TYR A 1 94 ? 3.711 1.966 -12.254 1.00 89.88 94 TYR A CA 1
ATOM 748 C C . TYR A 1 94 ? 3.440 3.439 -12.584 1.00 89.88 94 TYR A C 1
ATOM 750 O O . TYR A 1 94 ? 4.132 4.328 -12.082 1.00 89.88 94 TYR A O 1
ATOM 758 N N . HIS A 1 95 ? 2.412 3.731 -13.381 1.00 89.31 95 HIS A N 1
ATOM 759 C CA . HIS A 1 95 ? 2.060 5.110 -13.722 1.00 89.31 95 HIS A CA 1
ATOM 760 C C . HIS A 1 95 ? 1.621 5.924 -12.501 1.00 89.31 95 HIS A C 1
ATOM 762 O O . HIS A 1 95 ? 1.995 7.095 -12.384 1.00 89.31 95 HIS A O 1
ATOM 768 N N . LEU A 1 96 ? 0.875 5.316 -11.576 1.00 90.75 96 LEU A N 1
ATOM 769 C CA . LEU A 1 96 ? 0.495 5.941 -10.310 1.00 90.75 96 LEU A CA 1
ATOM 770 C C . LEU A 1 96 ? 1.722 6.245 -9.447 1.00 90.75 96 LEU A C 1
ATOM 772 O O . LEU A 1 96 ? 1.856 7.368 -8.960 1.00 90.75 96 LEU A O 1
ATOM 776 N N . PHE A 1 97 ? 2.645 5.292 -9.311 1.00 90.75 97 PHE A N 1
ATOM 777 C CA . PHE A 1 97 ? 3.895 5.474 -8.579 1.00 90.75 97 PHE A CA 1
ATOM 778 C C . PHE A 1 97 ? 4.705 6.642 -9.151 1.00 90.75 97 PHE A C 1
ATOM 780 O O . PHE A 1 97 ? 5.091 7.552 -8.415 1.00 90.75 97 PHE A O 1
ATOM 787 N N . MET A 1 98 ? 4.896 6.663 -10.473 1.00 88.12 98 MET A N 1
ATOM 788 C CA . MET A 1 98 ? 5.608 7.744 -11.158 1.00 88.12 98 MET A CA 1
ATOM 789 C C . MET A 1 98 ? 4.907 9.094 -10.958 1.00 88.12 98 MET A C 1
ATOM 791 O O . MET A 1 98 ? 5.547 10.106 -10.682 1.00 88.12 98 MET A O 1
ATOM 795 N N . ARG A 1 99 ? 3.575 9.136 -11.032 1.00 89.25 99 ARG A N 1
ATOM 796 C CA . ARG A 1 99 ? 2.826 10.382 -10.838 1.00 89.25 99 ARG A CA 1
ATOM 797 C C . ARG A 1 99 ? 2.929 10.915 -9.407 1.00 89.25 99 ARG A C 1
ATOM 799 O O . ARG A 1 99 ? 3.067 12.123 -9.238 1.00 89.25 99 ARG A O 1
ATOM 806 N N . MET A 1 100 ? 2.833 10.046 -8.403 1.00 89.12 100 MET A N 1
ATOM 807 C CA . MET A 1 100 ? 2.730 10.459 -6.998 1.00 89.12 100 MET A CA 1
ATOM 808 C C . MET A 1 100 ? 4.084 10.694 -6.333 1.00 89.12 100 MET A C 1
ATOM 810 O O . MET A 1 100 ? 4.221 11.633 -5.555 1.00 89.12 100 MET A O 1
ATOM 814 N N . TYR A 1 101 ? 5.086 9.863 -6.625 1.00 86.44 101 TYR A N 1
ATOM 815 C CA . TYR A 1 101 ? 6.331 9.859 -5.852 1.00 86.44 101 TYR A CA 1
ATOM 816 C C . TYR A 1 101 ? 7.508 10.486 -6.575 1.00 86.44 101 TYR A C 1
ATOM 818 O O . TYR A 1 101 ? 8.424 10.982 -5.922 1.00 86.44 101 TYR A O 1
ATOM 826 N N . THR A 1 102 ? 7.504 10.504 -7.908 1.00 82.12 102 THR A N 1
ATOM 827 C CA . THR A 1 102 ? 8.646 11.054 -8.637 1.00 82.12 102 THR A CA 1
ATOM 828 C C . THR A 1 102 ? 8.469 12.530 -8.983 1.00 82.12 102 THR A C 1
ATOM 830 O O . THR A 1 102 ? 9.448 13.162 -9.360 1.00 82.12 102 THR A O 1
ATOM 833 N N . ASN A 1 103 ? 7.277 13.130 -8.815 1.00 75.75 103 ASN A N 1
ATOM 834 C CA . ASN A 1 103 ? 7.002 14.544 -9.147 1.00 75.75 103 ASN A CA 1
ATOM 835 C C . ASN A 1 103 ? 7.526 14.944 -10.546 1.00 75.75 103 ASN A C 1
ATOM 837 O O . ASN A 1 103 ? 8.043 16.043 -10.747 1.00 75.75 103 ASN A O 1
ATOM 841 N N . GLY A 1 104 ? 7.488 14.018 -11.512 1.00 64.56 104 GLY A N 1
ATOM 842 C CA . GLY A 1 104 ? 8.063 14.220 -12.848 1.00 64.56 104 GLY A CA 1
ATOM 843 C C . GLY A 1 104 ? 9.599 14.233 -12.913 1.00 64.56 104 GLY A C 1
ATOM 844 O O . GLY A 1 104 ? 10.161 14.324 -14.001 1.00 64.56 104 GLY A O 1
ATOM 845 N N . ARG A 1 105 ? 10.307 14.091 -11.788 1.00 62.06 105 ARG A N 1
ATOM 846 C CA . ARG A 1 105 ? 11.751 13.839 -11.758 1.00 62.06 105 ARG A CA 1
ATOM 847 C C . ARG A 1 105 ? 11.983 12.370 -12.067 1.00 62.06 105 ARG A C 1
ATOM 849 O O . ARG A 1 105 ? 11.826 11.508 -11.209 1.00 62.06 105 ARG A O 1
ATOM 856 N N . ILE A 1 106 ? 12.346 12.069 -13.307 1.00 60.22 106 ILE A N 1
ATOM 857 C CA . ILE A 1 106 ? 12.818 10.733 -13.661 1.00 60.22 106 ILE A CA 1
ATOM 858 C C . ILE A 1 106 ? 14.135 10.520 -12.906 1.00 60.22 106 ILE A C 1
ATOM 860 O O . ILE A 1 106 ? 15.164 11.098 -13.253 1.00 60.22 106 ILE A O 1
ATOM 864 N N . LEU A 1 107 ? 14.102 9.732 -11.831 1.00 55.44 107 LEU A N 1
ATOM 865 C CA . LEU A 1 107 ? 15.304 9.298 -11.123 1.00 55.44 107 LEU A CA 1
ATOM 866 C C . LEU A 1 107 ? 16.032 8.282 -12.013 1.00 55.44 107 LEU A C 1
ATOM 868 O O . LEU A 1 107 ? 15.907 7.077 -11.831 1.00 55.44 107 LEU A O 1
ATOM 872 N N . CYS A 1 108 ? 16.773 8.769 -13.009 1.00 55.56 108 CYS A N 1
ATOM 873 C CA . CYS A 1 108 ? 17.510 7.924 -13.952 1.00 55.56 108 CYS A CA 1
ATOM 874 C C . CYS A 1 108 ? 18.739 7.211 -13.348 1.00 55.56 108 CYS A C 1
ATOM 876 O O . CYS A 1 108 ? 19.513 6.638 -14.105 1.00 55.56 108 CYS A O 1
ATOM 878 N N . CYS A 1 109 ? 18.976 7.196 -12.030 1.00 56.12 109 CYS A N 1
ATOM 879 C CA . CYS A 1 109 ? 20.138 6.482 -11.489 1.00 56.12 109 CYS A CA 1
ATOM 880 C C . CYS A 1 109 ? 19.939 6.033 -10.032 1.00 56.12 109 CYS A C 1
ATOM 882 O O . CYS A 1 109 ? 19.485 6.809 -9.195 1.00 56.12 109 CYS A O 1
ATOM 884 N N . GLY A 1 110 ? 20.272 4.771 -9.738 1.00 51.94 110 GLY A N 1
ATOM 885 C CA . GLY A 1 110 ? 20.266 4.162 -8.400 1.00 51.94 110 GLY A CA 1
ATOM 886 C C . GLY A 1 110 ? 19.123 3.168 -8.166 1.00 51.94 110 GLY A C 1
ATOM 887 O O . GLY A 1 110 ? 19.349 1.961 -8.096 1.00 51.94 110 GLY A O 1
ATOM 888 N N . PHE A 1 111 ? 17.882 3.653 -8.091 1.00 52.00 111 PHE A N 1
ATOM 889 C CA . PHE A 1 111 ? 16.724 2.838 -7.684 1.00 52.00 111 PHE A CA 1
ATOM 890 C C . PHE A 1 111 ? 16.316 1.788 -8.739 1.00 52.00 111 PHE A C 1
ATOM 892 O O . PHE A 1 111 ? 15.993 0.649 -8.405 1.00 52.00 111 PHE A O 1
ATOM 899 N N . CYS A 1 112 ? 16.445 2.120 -10.030 1.00 54.31 112 CYS A N 1
ATOM 900 C CA . CYS A 1 112 ? 16.179 1.190 -11.136 1.00 54.31 112 CYS A CA 1
ATOM 901 C C . CYS A 1 112 ? 17.152 -0.003 -11.169 1.00 54.31 112 CYS A C 1
ATOM 903 O O . CYS A 1 112 ? 16.826 -1.033 -11.754 1.00 54.31 112 CYS A O 1
ATOM 905 N N . HIS A 1 113 ? 18.337 0.120 -10.557 1.00 52.81 113 HIS A N 1
ATOM 906 C CA . HIS A 1 113 ? 19.330 -0.951 -10.540 1.00 52.81 113 HIS A CA 1
ATOM 907 C C . HIS A 1 113 ? 18.963 -2.040 -9.525 1.00 52.81 113 HIS A C 1
ATOM 909 O O . HIS A 1 113 ? 18.968 -3.212 -9.881 1.00 52.81 113 HIS A O 1
ATOM 915 N N . ASN A 1 114 ? 18.558 -1.689 -8.301 1.00 47.75 114 ASN A N 1
ATOM 916 C CA . ASN A 1 114 ? 18.221 -2.691 -7.277 1.00 47.75 114 ASN A CA 1
ATOM 917 C C . ASN A 1 114 ? 16.822 -3.303 -7.447 1.00 47.75 114 ASN A C 1
ATOM 919 O O . ASN A 1 114 ? 16.654 -4.492 -7.192 1.00 47.75 114 ASN A O 1
ATOM 923 N N . ILE A 1 115 ? 15.838 -2.556 -7.963 1.00 53.91 115 ILE A N 1
ATOM 924 C CA . ILE A 1 115 ? 14.491 -3.107 -8.197 1.00 53.91 115 ILE A CA 1
ATOM 925 C C . ILE A 1 115 ? 14.470 -4.168 -9.313 1.00 53.91 115 ILE A C 1
ATOM 927 O O . ILE A 1 115 ? 13.705 -5.126 -9.242 1.00 53.91 115 ILE A O 1
ATOM 931 N N . PHE A 1 116 ? 15.325 -4.041 -10.335 1.00 51.34 116 PHE A N 1
ATOM 932 C CA . PHE A 1 116 ? 15.290 -4.906 -11.527 1.00 51.34 116 PHE A CA 1
ATOM 933 C C . PHE A 1 116 ? 16.424 -5.944 -11.616 1.00 51.34 116 PHE A C 1
ATOM 935 O O . PHE A 1 116 ? 16.498 -6.683 -12.607 1.00 51.34 116 PHE A O 1
ATOM 942 N N . THR A 1 117 ? 17.334 -6.014 -10.638 1.00 49.56 117 THR A N 1
ATOM 943 C CA . THR A 1 117 ? 18.453 -6.984 -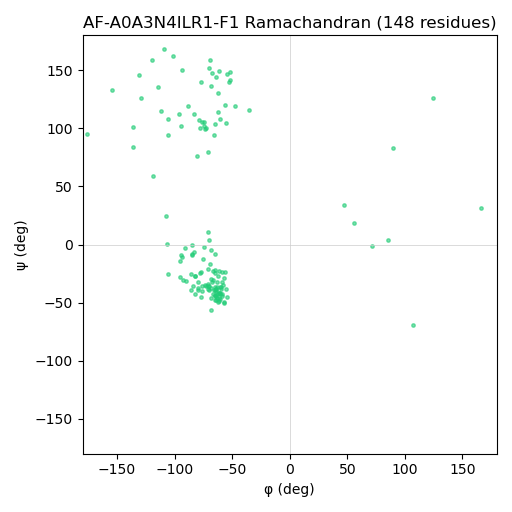10.642 1.00 49.56 117 THR A CA 1
ATOM 944 C C . THR A 1 117 ? 18.186 -8.269 -9.862 1.00 49.56 117 THR A C 1
ATOM 946 O O . THR A 1 117 ? 18.860 -9.265 -10.121 1.00 49.56 117 THR A O 1
ATOM 949 N N . GLY A 1 118 ? 17.152 -8.315 -9.021 1.00 47.88 118 GLY A N 1
ATOM 950 C CA . GLY A 1 118 ? 16.728 -9.532 -8.325 1.00 47.88 118 GLY A CA 1
ATOM 951 C C . GLY A 1 118 ? 15.869 -10.469 -9.183 1.00 47.88 118 GLY A C 1
ATOM 952 O O . GLY A 1 118 ? 14.660 -10.532 -8.989 1.00 47.88 118 GLY A O 1
ATOM 953 N N . GLY A 1 119 ? 16.480 -11.216 -10.110 1.00 43.94 119 GLY A N 1
ATOM 954 C CA . GLY A 1 119 ? 15.885 -12.445 -10.664 1.00 43.94 119 GLY A CA 1
ATOM 955 C C . GLY A 1 119 ? 15.737 -12.506 -12.188 1.00 43.94 119 GLY A C 1
ATOM 956 O O . GLY A 1 119 ? 15.139 -11.644 -12.828 1.00 43.94 119 GLY A O 1
ATOM 957 N N . ASN A 1 120 ? 16.284 -13.574 -12.771 1.00 51.44 120 ASN A N 1
ATOM 958 C CA . ASN A 1 120 ? 16.174 -13.940 -14.182 1.00 51.44 120 ASN A CA 1
ATOM 959 C C . ASN A 1 120 ? 14.710 -13.991 -14.668 1.00 51.44 120 ASN A C 1
ATOM 961 O O . ASN A 1 120 ? 13.864 -14.586 -14.010 1.00 51.44 120 ASN A O 1
ATOM 965 N N . ARG A 1 121 ? 14.488 -13.501 -15.900 1.00 49.00 121 ARG A N 1
ATOM 966 C CA . ARG A 1 121 ? 13.233 -13.453 -16.692 1.00 49.00 121 ARG A CA 1
ATOM 967 C C . ARG A 1 121 ? 12.372 -12.195 -16.501 1.00 49.00 121 ARG A C 1
ATOM 969 O O . ARG A 1 121 ? 11.371 -12.184 -15.803 1.00 4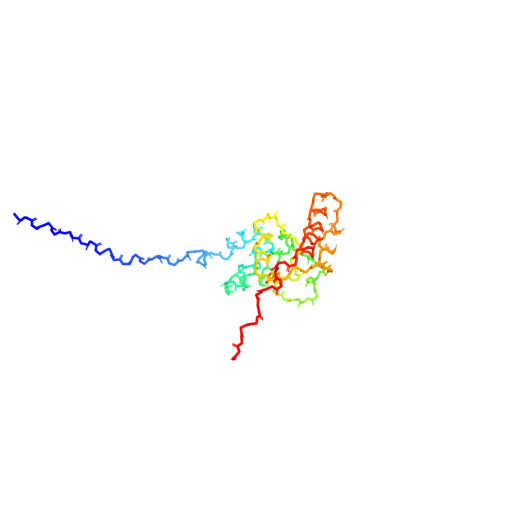9.00 121 ARG A O 1
ATOM 976 N N . THR A 1 122 ? 12.738 -11.142 -17.232 1.00 44.22 122 THR A N 1
ATOM 977 C CA . THR A 1 122 ? 11.885 -10.448 -18.226 1.00 44.22 122 THR A CA 1
ATOM 978 C C . THR A 1 122 ? 12.733 -9.359 -18.894 1.00 44.22 122 THR A C 1
ATOM 980 O O . THR A 1 122 ? 12.913 -8.249 -18.400 1.00 44.22 122 THR A O 1
ATOM 983 N N . SER A 1 123 ? 13.306 -9.697 -20.047 1.00 49.53 123 SER A N 1
ATOM 984 C CA . SER A 1 123 ? 14.155 -8.829 -20.878 1.00 49.53 123 SER A CA 1
ATOM 985 C C . SER A 1 123 ? 13.422 -7.619 -21.478 1.00 49.53 123 SER A C 1
ATOM 987 O O . SER A 1 123 ? 14.066 -6.724 -22.021 1.00 49.53 123 SER A O 1
ATOM 989 N N . PHE A 1 124 ? 12.095 -7.552 -21.352 1.00 48.97 124 PHE A N 1
ATOM 990 C CA . PHE A 1 124 ? 11.276 -6.520 -21.984 1.00 48.97 124 PHE A CA 1
ATOM 991 C C . PHE A 1 124 ? 11.352 -5.154 -21.278 1.00 48.97 124 PHE A C 1
ATOM 993 O O . PHE A 1 124 ? 11.470 -4.116 -21.929 1.00 48.97 124 PHE A O 1
ATOM 1000 N N . TRP A 1 125 ? 11.368 -5.132 -19.941 1.00 45.69 125 TRP A N 1
ATOM 1001 C CA . TRP A 1 125 ? 11.355 -3.873 -19.181 1.00 45.69 125 TRP A CA 1
ATOM 1002 C C . TRP A 1 125 ? 12.741 -3.233 -19.041 1.00 45.69 125 TRP A C 1
ATOM 1004 O O . TRP A 1 125 ? 12.850 -2.008 -19.003 1.00 45.69 125 TRP A O 1
ATOM 1014 N N . ARG A 1 126 ? 13.817 -4.036 -19.073 1.00 46.72 126 ARG A N 1
ATOM 1015 C CA . ARG A 1 126 ? 15.205 -3.539 -19.007 1.00 46.72 126 ARG A CA 1
ATOM 1016 C C . ARG A 1 126 ? 15.587 -2.655 -20.198 1.00 46.72 126 ARG A C 1
ATOM 1018 O O . ARG A 1 126 ? 16.308 -1.678 -20.014 1.00 46.72 126 ARG A O 1
ATOM 1025 N N . GLN A 1 127 ? 15.108 -2.967 -21.405 1.00 49.91 127 GLN A N 1
ATOM 1026 C CA . GLN A 1 127 ? 15.476 -2.208 -22.607 1.00 49.91 127 GLN A CA 1
ATOM 1027 C C . GLN A 1 127 ? 14.622 -0.948 -22.795 1.00 49.91 127 GLN A C 1
ATOM 1029 O O . GLN A 1 127 ? 15.152 0.083 -23.206 1.00 49.91 127 GLN A O 1
ATOM 1034 N N . ASN A 1 128 ? 13.333 -0.987 -22.440 1.00 46.56 128 ASN A N 1
ATOM 1035 C CA . ASN A 1 128 ? 12.434 0.149 -22.652 1.00 46.56 128 ASN A CA 1
ATOM 1036 C C . ASN A 1 128 ? 12.570 1.250 -21.588 1.00 46.56 128 ASN A C 1
ATOM 1038 O O . ASN A 1 128 ? 12.557 2.424 -21.944 1.00 46.56 128 ASN A O 1
ATOM 1042 N N . LEU A 1 129 ? 12.796 0.927 -20.310 1.00 51.78 129 LEU A N 1
ATOM 1043 C CA . LEU A 1 129 ? 12.941 1.955 -19.264 1.00 51.78 129 LEU A CA 1
ATOM 1044 C C . LEU A 1 129 ? 14.277 2.708 -19.340 1.00 51.78 129 LEU A C 1
ATOM 1046 O O . LEU A 1 129 ? 14.316 3.922 -19.145 1.00 51.78 129 LEU A O 1
ATOM 1050 N N . CYS A 1 130 ? 15.363 2.029 -19.723 1.00 50.25 130 CYS A N 1
ATO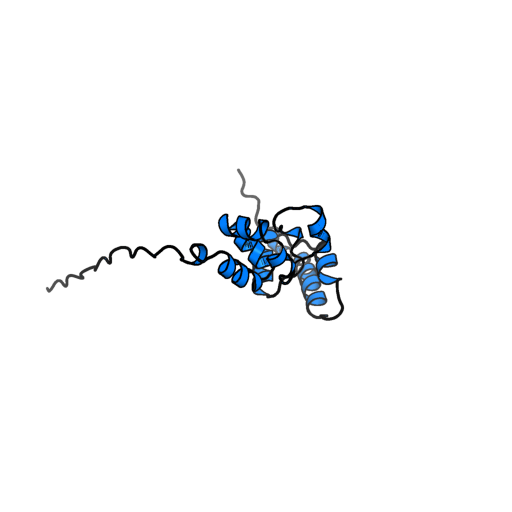M 1051 C CA . CYS A 1 130 ? 16.643 2.695 -19.964 1.00 50.25 130 CYS A CA 1
ATOM 1052 C C . CYS A 1 130 ? 16.622 3.511 -21.276 1.00 50.25 130 CYS A C 1
ATOM 1054 O O . CYS A 1 130 ? 17.155 4.621 -21.311 1.00 50.25 130 CYS A O 1
ATOM 1056 N N . ARG A 1 131 ? 15.925 3.039 -22.330 1.00 48.59 131 ARG A N 1
ATOM 1057 C CA . ARG A 1 131 ? 15.683 3.840 -23.550 1.00 48.59 131 ARG A CA 1
ATOM 1058 C C . ARG A 1 131 ? 14.806 5.060 -23.297 1.00 48.59 131 ARG A C 1
ATOM 1060 O O . ARG A 1 131 ? 15.082 6.091 -23.890 1.00 48.59 131 ARG A O 1
ATOM 1067 N N . LEU A 1 132 ? 13.805 4.990 -22.421 1.00 49.94 132 LEU A N 1
ATOM 1068 C CA . LEU A 1 132 ? 12.981 6.153 -22.073 1.00 49.94 132 LEU A CA 1
ATOM 1069 C C . LEU A 1 132 ? 13.758 7.188 -21.242 1.00 49.94 132 LEU A C 1
ATOM 1071 O O . LEU A 1 132 ? 13.608 8.380 -21.491 1.00 49.94 132 LEU A O 1
ATOM 1075 N N . CYS A 1 133 ? 14.662 6.766 -20.349 1.00 51.44 133 CYS A N 1
ATOM 1076 C CA . CYS A 1 133 ? 15.628 7.682 -19.722 1.00 51.44 133 CYS A CA 1
ATOM 1077 C C . CYS A 1 133 ? 16.554 8.340 -20.759 1.00 51.44 133 CYS A C 1
ATOM 1079 O O . CYS A 1 133 ? 16.795 9.545 -20.693 1.00 51.44 133 CYS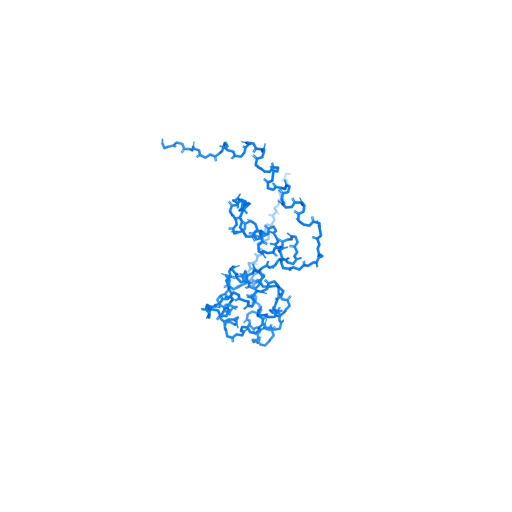 A O 1
ATOM 1081 N N . LYS A 1 134 ? 17.029 7.572 -21.749 1.00 50.28 134 LYS A N 1
ATOM 1082 C CA . LYS A 1 134 ? 17.909 8.080 -22.812 1.00 50.28 134 LYS A CA 1
ATOM 1083 C C . LYS A 1 134 ? 17.181 9.058 -23.752 1.00 50.28 134 LYS A C 1
ATOM 1085 O O . LYS A 1 134 ? 17.654 10.165 -23.958 1.00 50.28 134 LYS A O 1
ATOM 1090 N N . LEU A 1 135 ? 15.973 8.714 -24.204 1.00 51.81 135 LEU A N 1
ATOM 1091 C CA . LEU A 1 135 ? 15.123 9.578 -25.036 1.00 51.81 135 LEU A CA 1
ATOM 1092 C C . LEU A 1 135 ? 14.621 10.821 -24.288 1.00 51.81 135 LEU A C 1
ATOM 1094 O O . LEU A 1 135 ? 14.420 11.865 -24.904 1.00 51.81 135 LEU A O 1
ATOM 1098 N N . SER A 1 136 ? 14.425 10.733 -22.968 1.00 51.19 136 SER A N 1
ATOM 1099 C CA . SER A 1 136 ? 14.061 11.900 -22.167 1.00 51.19 136 SER A CA 1
ATOM 1100 C C . SER A 1 136 ? 15.220 12.886 -22.050 1.00 51.19 136 SER A C 1
ATOM 1102 O O . SER A 1 136 ? 14.960 14.082 -22.119 1.00 51.19 136 SER A O 1
ATOM 1104 N N . MET A 1 137 ? 16.469 12.426 -21.896 1.00 52.25 137 MET A N 1
ATOM 1105 C CA . MET A 1 137 ? 17.642 13.310 -21.806 1.00 52.25 137 MET A CA 1
ATOM 1106 C C . MET A 1 137 ? 17.957 14.037 -23.122 1.00 52.25 137 MET A C 1
ATOM 1108 O O . MET A 1 137 ? 18.420 15.175 -23.076 1.00 52.25 137 MET A O 1
ATOM 1112 N N . ASP A 1 138 ? 17.627 13.439 -24.268 1.00 53.41 138 ASP A N 1
ATOM 1113 C CA . ASP A 1 138 ? 17.889 14.024 -25.591 1.00 53.41 138 ASP A CA 1
ATOM 1114 C C . ASP A 1 138 ? 16.798 15.001 -26.080 1.00 53.41 138 ASP A C 1
ATOM 1116 O O . ASP A 1 138 ? 16.925 15.584 -27.156 1.00 53.41 138 ASP A O 1
ATOM 1120 N N . ASN A 1 139 ? 15.727 15.232 -25.308 1.00 47.41 139 ASN A N 1
ATOM 1121 C CA . ASN A 1 139 ? 14.668 16.176 -25.680 1.00 47.41 139 ASN A CA 1
ATOM 1122 C C . ASN A 1 139 ? 14.748 17.478 -24.852 1.00 47.41 139 ASN A C 1
ATOM 1124 O O . ASN A 1 139 ? 14.165 17.545 -23.781 1.00 47.41 139 ASN A O 1
ATOM 1128 N N . PRO A 1 140 ? 15.397 18.563 -25.307 1.00 51.56 140 PRO A N 1
ATOM 1129 C CA . PRO A 1 140 ? 15.573 19.795 -24.521 1.00 51.56 140 PRO A CA 1
ATOM 1130 C C . PRO A 1 140 ? 14.294 20.636 -24.286 1.00 51.56 140 PRO A C 1
ATOM 1132 O O . PRO A 1 140 ? 14.364 21.718 -23.696 1.00 51.56 140 PR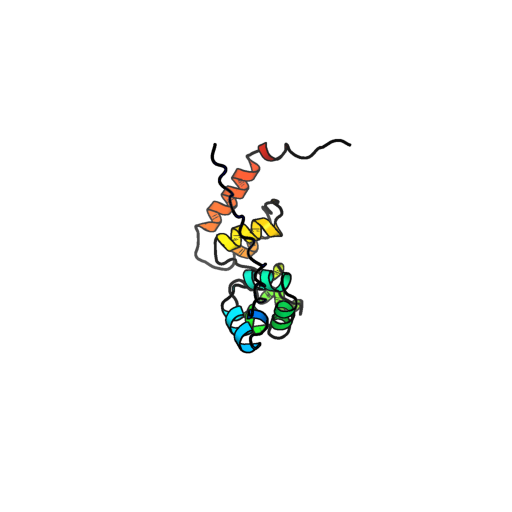O A O 1
ATOM 1135 N N . SER A 1 141 ? 13.114 20.186 -24.725 1.00 53.91 141 SER A N 1
ATOM 1136 C CA . SER A 1 141 ? 11.876 20.987 -24.708 1.00 53.91 141 SER A CA 1
ATOM 1137 C C . SER A 1 141 ? 11.274 21.246 -23.317 1.00 53.91 141 SER A C 1
ATOM 1139 O O . SER A 1 141 ? 10.561 22.236 -23.140 1.00 53.91 141 SER A O 1
ATOM 1141 N N . TRP A 1 142 ? 11.588 20.438 -22.299 1.00 50.84 142 TRP A N 1
ATOM 1142 C CA . TRP A 1 142 ? 11.035 20.596 -20.943 1.00 50.84 142 TRP A CA 1
ATOM 1143 C C . TRP A 1 142 ? 11.767 21.639 -20.077 1.00 50.84 142 TRP A C 1
ATOM 1145 O O . TRP A 1 142 ? 11.261 22.020 -19.024 1.00 50.84 142 TRP A O 1
ATOM 1155 N N . LYS A 1 143 ? 12.891 22.206 -20.545 1.00 51.47 143 LYS A N 1
ATOM 1156 C CA . LYS A 1 143 ? 13.633 23.279 -19.844 1.00 51.47 143 LYS A CA 1
ATOM 1157 C C . LYS A 1 143 ? 12.972 24.670 -19.893 1.00 51.47 143 LYS A C 1
ATOM 1159 O O . LYS A 1 143 ? 13.513 25.606 -19.315 1.00 51.47 143 LYS A O 1
ATOM 1164 N N . ARG A 1 144 ? 11.829 24.844 -20.572 1.00 51.56 144 ARG A N 1
ATOM 1165 C CA . ARG A 1 144 ? 11.247 26.171 -20.882 1.00 51.56 144 ARG A CA 1
ATOM 1166 C C . ARG A 1 144 ? 9.984 26.574 -20.107 1.00 51.56 144 ARG A C 1
ATOM 1168 O O . ARG A 1 144 ? 9.232 27.424 -20.572 1.00 51.56 144 ARG A O 1
ATOM 1175 N N . ARG A 1 145 ? 9.741 26.030 -18.913 1.00 54.28 145 ARG A N 1
ATOM 1176 C CA . ARG A 1 145 ? 8.704 26.562 -18.006 1.00 54.28 145 ARG A CA 1
ATOM 1177 C C . ARG A 1 145 ? 9.228 26.632 -16.578 1.00 54.28 145 ARG A C 1
ATOM 1179 O O . ARG A 1 145 ? 9.268 25.614 -15.900 1.00 54.28 145 ARG A O 1
ATOM 1186 N N . GLY A 1 146 ? 9.628 27.822 -16.128 1.00 50.25 146 GLY A N 1
ATOM 1187 C CA . GLY A 1 146 ? 9.998 27.995 -14.723 1.00 50.25 146 GLY A CA 1
ATOM 1188 C C . GLY A 1 146 ? 10.746 29.262 -14.317 1.00 50.25 146 GLY A C 1
ATOM 1189 O O . GLY A 1 146 ? 11.515 29.187 -13.372 1.00 50.25 146 GLY A O 1
ATOM 1190 N N . THR A 1 147 ? 10.534 30.406 -14.964 1.00 46.47 147 THR A N 1
ATOM 1191 C CA . THR A 1 147 ? 10.879 31.717 -14.385 1.00 46.47 147 THR A CA 1
ATOM 1192 C C . THR A 1 147 ? 9.725 32.678 -14.642 1.00 46.47 147 THR A C 1
ATOM 1194 O O . THR A 1 147 ? 9.705 33.409 -15.625 1.00 46.47 147 THR A O 1
ATOM 1197 N N . VAL A 1 148 ? 8.715 32.634 -13.771 1.00 53.06 148 VAL A N 1
ATOM 1198 C CA . VAL A 1 148 ? 7.759 33.740 -13.638 1.00 53.06 148 VAL A CA 1
ATOM 1199 C C . VAL A 1 148 ? 8.426 34.743 -12.702 1.00 53.06 148 VAL A C 1
ATOM 1201 O O . VAL A 1 148 ? 8.716 34.412 -11.552 1.00 53.06 148 VAL A O 1
ATOM 1204 N N . GLY A 1 149 ? 8.778 35.905 -13.254 1.00 54.00 149 GLY A N 1
ATOM 1205 C CA . GLY A 1 149 ? 9.411 37.010 -12.540 1.00 54.00 149 GLY A CA 1
ATOM 1206 C C . GLY A 1 149 ? 8.527 37.549 -11.416 1.00 54.00 149 GLY A C 1
ATOM 1207 O O . GLY A 1 149 ? 7.301 37.470 -11.492 1.00 54.00 149 GLY A O 1
ATOM 1208 N N . ARG A 1 150 ? 9.189 38.047 -10.370 1.00 55.59 150 ARG A N 1
ATOM 1209 C CA . ARG A 1 150 ? 8.592 38.913 -9.349 1.00 55.59 150 ARG A CA 1
ATOM 1210 C C . ARG A 1 150 ? 8.424 40.322 -9.888 1.00 55.59 150 ARG A C 1
ATOM 1212 O O . ARG A 1 150 ? 9.291 40.721 -10.697 1.00 55.59 150 ARG A O 1
#

Secondary structure (DSSP, 8-state):
----------------PPPGGGGS-HHHHHHHHHTS-HHHHHHHHHH-HHHHHHHHHTHHHHHTSTTB-HHHHTTT--S--GGGB----SHHHHHHHHHHHSTT----SSHHHHHHHSSS--HHHHHHHHHHHHHHHT-GGGGGS-----

Mean predicted aligned error: 12.52 Å

Radius of gyration: 23.03 Å; Cα contacts (8 Å, |Δi|>4): 97; chains: 1; bounding box: 69×53×41 Å

pLDDT: mean 76.32, std 19.57, range [43.94, 98.0]